Protein AF-A0A964HC43-F1 (afdb_monomer)

Foldseek 3Di:
DQAQKAWEWDDDQFKIKIWIARDPVGTDDIDIDTDDDPVVRVVVNVVVCVVPPRHPYYD

Secondary structure (DSSP, 8-state):
-PPPPEEEEEE-SSEEEEEEE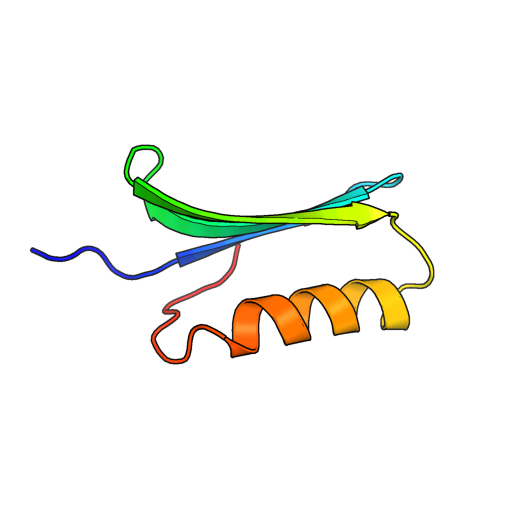EETTEEEEEEEEE--SHHHHHHHHHHHHTT-TT--EE-

Solvent-accessible surface area (backbone atoms only — not comparable to full-atom values): 3495 Å² total; per-residue (Å²): 130,87,60,66,37,35,33,39,60,50,83,46,89,65,32,36,39,40,36,37,25,57,48,97,92,40,72,77,50,74,51,76,48,68,45,70,56,71,65,68,41,49,50,52,52,50,63,56,52,68,76,46,87,73,56,73,49,75,82

Mean predicted aligned error: 2.66 Å

pLDDT: mean 95.96, std 7.9, range [48.72, 98.81]

Structure (mmCIF, N/CA/C/O backbone):
data_AF-A0A964HC43-F1
#
_entry.id   AF-A0A964HC43-F1
#
loop_
_atom_site.group_PDB
_atom_site.id
_atom_site.type_symbol
_atom_site.label_atom_id
_atom_site.label_alt_id
_atom_site.label_comp_id
_atom_site.label_asym_id
_atom_site.label_entity_id
_atom_site.label_seq_id
_atom_site.pdbx_PDB_ins_code
_atom_site.Cartn_x
_atom_site.Cartn_y
_atom_site.Cartn_z
_atom_site.occupancy
_atom_site.B_iso_or_equiv
_atom_site.auth_seq_id
_atom_site.auth_comp_id
_atom_site.auth_asym_id
_atom_site.auth_atom_id
_atom_site.pdbx_PDB_model_num
ATOM 1 N N . MET A 1 1 ? 17.120 -2.925 -20.600 1.00 48.72 1 MET A N 1
ATOM 2 C CA . MET A 1 1 ? 16.533 -3.957 -19.721 1.00 48.72 1 MET A CA 1
ATOM 3 C C . MET A 1 1 ? 15.294 -3.345 -19.097 1.00 48.72 1 MET A C 1
ATOM 5 O O . MET A 1 1 ? 15.418 -2.249 -18.571 1.00 48.72 1 MET A O 1
ATOM 9 N N . SER A 1 2 ? 14.120 -3.969 -19.215 1.00 66.12 2 SER A N 1
ATOM 10 C CA . SER A 1 2 ? 12.954 -3.523 -18.439 1.00 66.12 2 SER A CA 1
ATOM 11 C C . SER A 1 2 ? 13.250 -3.829 -16.969 1.00 66.12 2 SER A C 1
ATOM 13 O O . SER A 1 2 ? 13.568 -4.977 -16.651 1.00 66.12 2 SER A O 1
ATOM 15 N N . GLY A 1 3 ? 13.278 -2.808 -16.110 1.00 82.06 3 GLY A N 1
ATOM 16 C CA . GLY A 1 3 ? 13.514 -2.987 -14.677 1.00 82.06 3 GLY A CA 1
ATOM 17 C C . GLY A 1 3 ? 12.424 -3.854 -14.044 1.00 82.06 3 GLY A C 1
ATOM 18 O O . GLY A 1 3 ? 11.309 -3.936 -14.562 1.00 82.06 3 GLY A O 1
ATOM 19 N N . LYS A 1 4 ? 12.741 -4.524 -12.931 1.00 94.69 4 LYS A N 1
ATOM 20 C CA . LYS A 1 4 ? 11.726 -5.246 -12.150 1.00 94.69 4 LYS A CA 1
ATOM 21 C C . LYS A 1 4 ? 10.671 -4.248 -11.669 1.00 94.69 4 LYS A C 1
ATOM 23 O O . LYS A 1 4 ? 11.035 -3.167 -11.214 1.00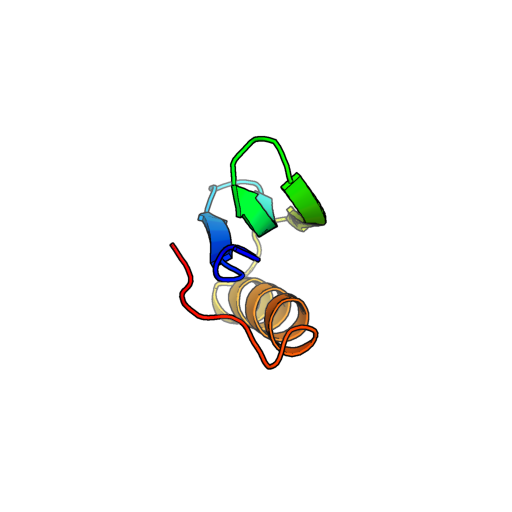 94.69 4 LYS A O 1
ATOM 28 N N . LEU A 1 5 ? 9.394 -4.616 -11.751 1.00 97.25 5 LEU A N 1
ATOM 29 C CA . LEU A 1 5 ? 8.325 -3.814 -11.166 1.00 97.25 5 LEU A CA 1
ATOM 30 C C . LEU A 1 5 ? 8.371 -3.978 -9.643 1.00 97.25 5 LEU A C 1
ATOM 32 O O . LEU A 1 5 ? 8.322 -5.100 -9.140 1.00 97.25 5 LEU A O 1
ATOM 36 N N . LEU A 1 6 ? 8.497 -2.872 -8.921 1.00 98.06 6 LEU A N 1
ATOM 37 C CA . LEU A 1 6 ? 8.586 -2.822 -7.465 1.00 98.06 6 LEU A CA 1
ATOM 38 C C . LEU A 1 6 ? 7.398 -2.046 -6.905 1.00 98.06 6 LEU A C 1
ATOM 40 O O . LEU A 1 6 ? 6.917 -1.104 -7.536 1.00 98.06 6 LEU A O 1
ATOM 44 N N . GLY A 1 7 ? 6.938 -2.452 -5.726 1.00 98.31 7 GLY A N 1
ATOM 45 C CA . GLY A 1 7 ? 5.902 -1.769 -4.966 1.00 98.31 7 GLY A CA 1
ATOM 46 C C . GLY A 1 7 ? 6.503 -0.999 -3.798 1.00 98.31 7 GLY A C 1
ATOM 47 O O . GLY A 1 7 ? 7.432 -1.484 -3.158 1.00 98.31 7 GLY A O 1
ATOM 48 N N . SER A 1 8 ? 5.958 0.176 -3.506 1.00 98.31 8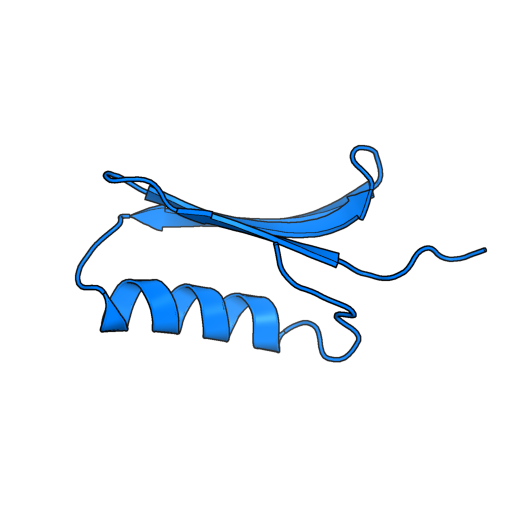 SER A N 1
ATOM 49 C CA . SER A 1 8 ? 6.265 0.927 -2.289 1.00 98.31 8 SER A CA 1
ATOM 50 C C . SER A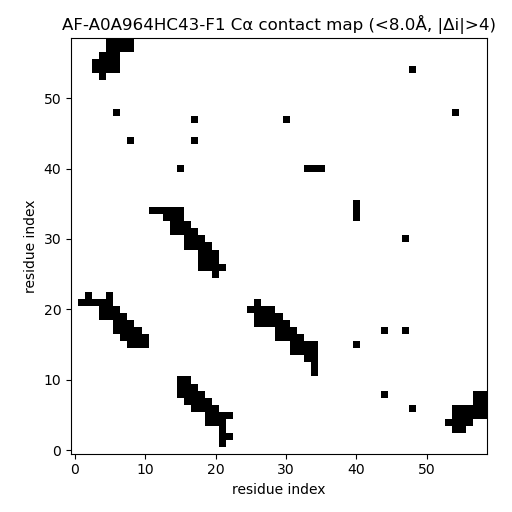 1 8 ? 5.020 1.047 -1.421 1.00 98.31 8 SER A C 1
ATOM 52 O O . SER A 1 8 ? 3.946 1.342 -1.949 1.00 98.31 8 SER A O 1
ATOM 54 N N . LEU A 1 9 ? 5.157 0.822 -0.113 1.00 98.44 9 LEU A N 1
ATOM 55 C CA . LEU A 1 9 ? 4.127 1.071 0.894 1.00 98.44 9 LEU A CA 1
ATOM 56 C C . LEU A 1 9 ? 4.682 2.007 1.973 1.00 98.44 9 LEU A C 1
ATOM 58 O O . LEU A 1 9 ? 5.462 1.610 2.831 1.00 98.44 9 LEU A O 1
ATOM 62 N N . GLU A 1 10 ? 4.239 3.261 1.960 1.00 98.38 10 GLU A N 1
ATOM 63 C CA . GLU A 1 10 ? 4.577 4.243 2.987 1.00 98.38 10 GLU A CA 1
ATOM 64 C C . GLU A 1 10 ? 3.443 4.307 4.017 1.00 98.38 10 GLU A C 1
ATOM 66 O O . GLU A 1 10 ? 2.394 4.920 3.788 1.00 98.38 10 GLU A O 1
ATOM 71 N N . GLY A 1 11 ? 3.640 3.636 5.153 1.00 97.75 11 GLY A N 1
ATOM 72 C CA . GLY A 1 11 ? 2.683 3.621 6.255 1.00 97.75 11 GLY A CA 1
ATOM 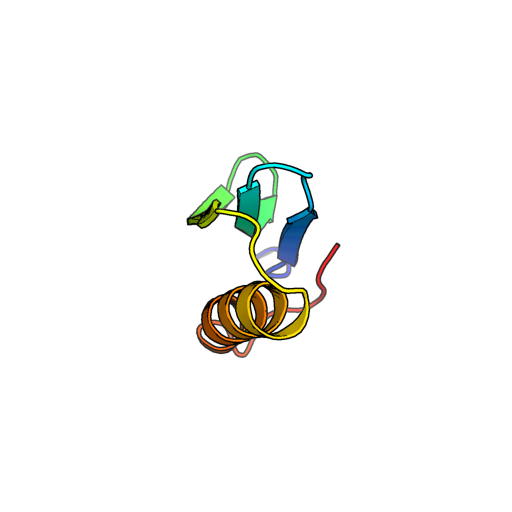73 C C . GLY A 1 11 ? 2.849 4.823 7.186 1.00 97.75 11 GLY A C 1
ATOM 74 O O . GLY A 1 11 ? 3.835 4.915 7.914 1.00 97.75 11 GLY A O 1
ATOM 75 N N . GLY A 1 12 ? 1.868 5.727 7.207 1.00 98.00 12 GLY A N 1
ATOM 76 C CA . GLY A 1 12 ? 1.817 6.869 8.123 1.00 98.00 12 GLY A CA 1
ATOM 77 C C . GLY A 1 12 ? 0.659 6.793 9.121 1.00 98.00 12 GLY A C 1
ATOM 78 O O . GLY A 1 12 ? -0.295 6.037 8.950 1.00 98.00 12 GLY A O 1
ATOM 79 N N . GLY A 1 13 ? 0.698 7.634 10.161 1.00 98.12 13 GLY A N 1
ATOM 80 C CA . GLY A 1 13 ? -0.386 7.715 11.155 1.00 98.12 13 GLY A CA 1
ATOM 81 C C . GLY A 1 13 ? -1.688 8.329 10.621 1.00 98.12 13 GLY A C 1
ATOM 82 O O . GLY A 1 13 ? -2.756 8.072 11.160 1.00 98.12 13 GLY A O 1
ATOM 83 N N . THR A 1 14 ? -1.612 9.133 9.557 1.00 98.25 14 THR A N 1
ATOM 84 C CA . THR A 1 14 ? -2.780 9.806 8.951 1.00 98.25 14 THR A CA 1
ATOM 85 C C . THR A 1 14 ? -3.173 9.211 7.604 1.00 98.25 14 THR A C 1
ATOM 87 O O . THR A 1 14 ? -4.347 9.228 7.238 1.00 98.25 14 THR A O 1
ATOM 90 N N . LYS A 1 15 ? -2.202 8.713 6.839 1.00 98.38 15 LYS A N 1
ATOM 91 C CA . LYS A 1 15 ? -2.417 8.173 5.499 1.00 98.38 15 LYS A CA 1
ATOM 92 C C . LYS A 1 15 ? -1.438 7.049 5.202 1.00 98.38 15 LYS A C 1
ATOM 94 O O . LYS A 1 15 ? -0.317 7.062 5.710 1.00 98.38 15 LYS A O 1
ATOM 99 N N . PHE A 1 16 ? -1.850 6.164 4.310 1.00 98.75 16 PHE A N 1
ATOM 100 C CA . PHE A 1 16 ? -0.967 5.267 3.581 1.00 98.75 16 PHE A CA 1
ATOM 101 C C . PHE A 1 16 ? -0.801 5.777 2.150 1.00 98.75 16 PHE A C 1
ATOM 103 O O . PHE A 1 16 ? -1.727 6.357 1.567 1.00 98.75 16 PHE A O 1
ATOM 110 N N . VAL A 1 17 ? 0.388 5.559 1.597 1.00 98.69 17 VAL A N 1
ATOM 111 C CA . VAL A 1 17 ? 0.676 5.737 0.173 1.00 98.69 17 VAL A CA 1
ATOM 112 C C . VAL A 1 17 ? 1.158 4.401 -0.368 1.00 98.69 17 VAL A C 1
ATOM 114 O O . VAL A 1 17 ? 2.061 3.795 0.205 1.00 98.69 17 VAL A O 1
ATOM 117 N N . CYS A 1 18 ? 0.550 3.933 -1.453 1.00 98.75 18 CYS A N 1
ATOM 118 C CA . CYS A 1 18 ? 1.039 2.773 -2.188 1.00 98.75 18 CYS A CA 1
ATOM 119 C C . CYS A 1 18 ? 1.387 3.194 -3.610 1.00 98.75 18 CYS A C 1
ATOM 121 O O . CYS A 1 18 ? 0.639 3.951 -4.224 1.00 98.75 18 CYS A O 1
ATOM 123 N N . ALA A 1 19 ? 2.500 2.696 -4.131 1.00 98.44 19 ALA A N 1
ATOM 124 C CA . ALA A 1 19 ? 3.004 3.036 -5.454 1.00 98.44 19 ALA A CA 1
ATOM 125 C C . ALA A 1 19 ? 3.586 1.805 -6.149 1.00 98.44 19 ALA A C 1
ATOM 127 O O . ALA A 1 19 ? 4.041 0.878 -5.480 1.00 98.44 19 ALA A O 1
ATOM 128 N N . VAL A 1 20 ? 3.608 1.808 -7.482 1.00 98.38 20 VAL A N 1
ATOM 129 C CA . VAL A 1 20 ? 4.359 0.831 -8.283 1.00 98.38 20 VAL A CA 1
ATOM 130 C C . VAL A 1 20 ? 5.178 1.513 -9.371 1.00 98.38 20 VAL A C 1
ATOM 132 O O . VAL A 1 20 ? 4.745 2.488 -9.984 1.00 98.38 20 VAL A O 1
ATOM 135 N N . GLY A 1 21 ? 6.363 0.979 -9.644 1.00 97.50 21 GLY A N 1
ATOM 136 C CA . GLY A 1 21 ? 7.280 1.541 -10.630 1.00 97.50 21 GLY A CA 1
ATOM 137 C C . GLY A 1 21 ? 8.516 0.680 -10.848 1.00 97.50 21 GLY A C 1
ATOM 138 O O . GLY A 1 21 ? 8.697 -0.332 -10.174 1.00 97.50 21 GLY A O 1
ATOM 139 N N . THR A 1 22 ? 9.374 1.060 -11.795 1.00 96.81 22 THR A N 1
ATOM 140 C CA . THR A 1 22 ? 10.688 0.399 -11.973 1.00 96.81 22 THR A CA 1
ATOM 141 C C . THR A 1 22 ? 11.855 1.199 -11.396 1.00 96.81 22 THR A C 1
ATOM 143 O O . THR A 1 22 ? 12.991 0.724 -11.394 1.00 96.81 22 THR A O 1
ATOM 146 N N . GLY A 1 23 ? 11.575 2.388 -10.861 1.00 91.50 23 GLY A N 1
ATOM 147 C CA . GLY A 1 23 ? 12.537 3.276 -10.221 1.00 91.50 23 GLY A CA 1
ATOM 148 C C . GLY A 1 23 ? 11.925 4.652 -9.930 1.00 91.50 23 GLY A C 1
ATOM 149 O O . GLY A 1 23 ? 10.764 4.879 -10.270 1.00 91.50 23 GLY A O 1
ATOM 150 N N . PRO A 1 24 ? 12.692 5.578 -9.328 1.00 87.50 24 PRO A N 1
ATOM 151 C CA . PRO A 1 24 ? 12.218 6.926 -8.990 1.00 87.50 24 PRO A CA 1
ATOM 152 C C . PRO A 1 24 ? 11.765 7.744 -10.211 1.00 87.50 24 PRO A C 1
ATOM 154 O O . PRO A 1 24 ? 10.902 8.604 -10.075 1.00 87.50 24 PRO A O 1
ATOM 157 N N . ASP A 1 25 ? 12.305 7.444 -11.394 1.00 93.69 25 ASP A N 1
ATOM 158 C CA . ASP A 1 25 ? 11.961 8.117 -12.653 1.00 93.69 25 ASP A CA 1
ATOM 159 C C . ASP A 1 25 ? 10.858 7.394 -13.461 1.00 93.69 25 ASP A C 1
ATOM 161 O O . ASP A 1 25 ? 10.460 7.874 -14.519 1.00 93.69 25 ASP A O 1
ATOM 165 N N . ASP A 1 26 ? 10.362 6.239 -12.994 1.00 94.50 26 ASP A N 1
ATOM 166 C CA . ASP A 1 26 ? 9.293 5.454 -13.644 1.00 94.50 26 ASP A CA 1
ATOM 167 C C . ASP A 1 26 ? 8.250 5.020 -12.607 1.00 94.50 26 ASP A C 1
ATOM 169 O O . ASP A 1 26 ? 8.188 3.848 -12.219 1.00 94.50 26 ASP A O 1
ATOM 173 N N . LEU A 1 27 ? 7.448 5.984 -12.149 1.00 95.50 27 LEU A N 1
ATOM 174 C CA . LEU A 1 27 ? 6.265 5.749 -11.325 1.00 95.50 27 LEU A CA 1
ATOM 175 C C . LEU A 1 27 ? 5.049 5.522 -12.230 1.00 95.50 27 LEU A C 1
ATOM 177 O O . LEU A 1 27 ? 4.686 6.393 -13.020 1.00 95.50 27 LEU A O 1
ATOM 181 N N . ARG A 1 28 ? 4.417 4.353 -12.117 1.00 97.00 28 ARG A N 1
ATOM 182 C CA . ARG A 1 28 ? 3.344 3.926 -13.031 1.00 97.00 28 ARG A CA 1
ATOM 183 C C . ARG A 1 28 ? 1.952 4.112 -12.459 1.00 97.00 28 ARG A C 1
ATOM 185 O O . ARG A 1 28 ? 1.031 4.427 -13.204 1.00 97.00 28 ARG A O 1
ATOM 192 N N . ASP A 1 29 ? 1.804 3.899 -11.158 1.00 98.06 29 ASP A N 1
ATOM 193 C CA . ASP A 1 29 ? 0.554 4.131 -10.444 1.00 98.06 29 ASP A CA 1
ATOM 194 C C . ASP A 1 29 ? 0.844 4.431 -8.975 1.00 98.06 29 ASP A C 1
ATOM 196 O O . ASP A 1 29 ? 1.843 3.971 -8.412 1.00 98.06 29 ASP A O 1
ATOM 200 N N . GLU A 1 30 ? -0.047 5.202 -8.366 1.00 98.12 30 GLU A N 1
ATOM 201 C CA . GLU A 1 30 ? 0.019 5.610 -6.972 1.00 98.12 30 GLU A CA 1
ATOM 202 C C . GLU A 1 30 ? -1.396 5.814 -6.423 1.00 98.12 30 GLU A C 1
ATOM 204 O O . GLU A 1 30 ? -2.251 6.437 -7.053 1.00 98.12 30 GLU A O 1
ATOM 209 N N . ILE A 1 31 ? -1.636 5.345 -5.201 1.00 98.56 31 ILE A N 1
ATOM 210 C CA . ILE A 1 31 ? -2.851 5.635 -4.446 1.00 98.56 31 ILE A CA 1
ATOM 211 C C . ILE A 1 31 ? -2.506 6.181 -3.062 1.00 98.56 31 ILE A C 1
ATOM 213 O O . ILE A 1 31 ? -1.536 5.775 -2.424 1.00 98.56 31 ILE A O 1
ATOM 217 N N . ARG A 1 32 ? -3.350 7.093 -2.574 1.00 98.62 32 ARG A N 1
ATOM 218 C CA . ARG A 1 32 ? -3.286 7.645 -1.218 1.00 98.62 32 ARG A CA 1
ATOM 219 C C . ARG A 1 32 ? -4.627 7.447 -0.539 1.00 98.62 32 ARG A C 1
ATOM 221 O O . ARG A 1 32 ? -5.661 7.769 -1.123 1.00 98.62 32 ARG A O 1
ATOM 228 N N . PHE A 1 33 ? -4.625 6.956 0.693 1.00 98.75 33 PHE A N 1
ATOM 229 C CA . PHE A 1 33 ? -5.855 6.758 1.459 1.00 98.75 33 PHE A CA 1
ATOM 230 C C . PHE A 1 33 ? -5.628 6.976 2.961 1.00 98.75 33 PHE A C 1
ATOM 232 O O . PHE A 1 33 ? -4.500 6.816 3.428 1.00 98.75 33 PHE A O 1
ATOM 239 N N . PRO A 1 34 ? -6.666 7.374 3.726 1.00 98.69 34 PRO A N 1
ATOM 240 C CA . PRO A 1 34 ? -6.536 7.576 5.166 1.00 98.69 34 PRO A CA 1
ATOM 241 C C . PRO A 1 34 ? -6.128 6.293 5.890 1.00 98.69 34 PRO A C 1
ATOM 243 O O . PRO A 1 34 ? -6.596 5.209 5.538 1.00 98.69 34 PRO A O 1
ATOM 246 N N . THR A 1 35 ? -5.312 6.438 6.931 1.00 98.69 35 THR A N 1
ATOM 247 C CA . THR A 1 35 ? -5.067 5.365 7.898 1.00 98.69 35 THR A CA 1
ATOM 248 C C . THR A 1 35 ? -6.312 5.205 8.760 1.00 98.69 35 THR A C 1
ATOM 250 O O . THR A 1 35 ? -6.844 6.186 9.282 1.00 98.69 35 THR A O 1
ATOM 253 N N . THR A 1 36 ? -6.799 3.975 8.875 1.00 98.44 36 THR A N 1
ATOM 254 C CA . THR A 1 36 ? -8.031 3.637 9.603 1.00 98.44 36 THR A CA 1
ATOM 255 C C . THR A 1 36 ? -7.733 2.516 10.597 1.00 98.44 36 THR A C 1
ATOM 257 O O . THR A 1 36 ? -6.761 2.617 11.348 1.00 98.44 36 THR A O 1
ATOM 260 N N . THR A 1 37 ? -8.523 1.442 10.618 1.00 98.56 37 THR A N 1
ATOM 261 C CA . THR A 1 37 ? -8.133 0.224 11.331 1.00 98.56 37 THR A CA 1
ATOM 262 C C . THR A 1 37 ? -7.012 -0.501 10.570 1.00 98.56 3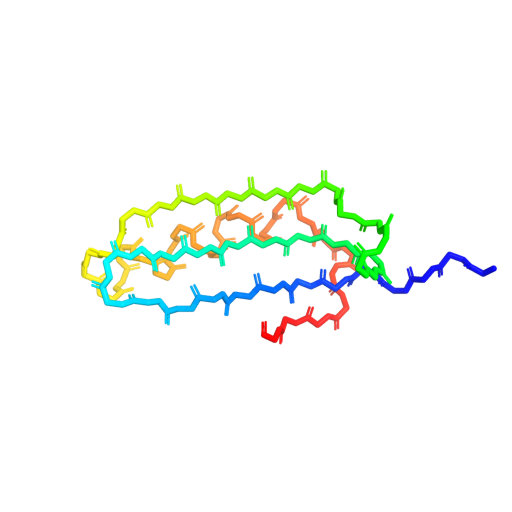7 THR A C 1
ATOM 264 O O . THR A 1 37 ? -6.881 -0.314 9.353 1.00 98.56 37 THR A O 1
ATOM 267 N N . PRO A 1 38 ? -6.171 -1.310 11.245 1.00 98.38 38 PRO A N 1
ATOM 268 C CA . PRO A 1 38 ? -5.118 -2.071 10.574 1.00 98.38 38 PRO A CA 1
ATOM 269 C C . PRO A 1 38 ? -5.645 -2.931 9.421 1.00 98.38 38 PRO A C 1
ATOM 271 O O . PRO A 1 38 ? -5.103 -2.845 8.323 1.00 98.38 38 PRO A O 1
ATOM 274 N N . ASP A 1 39 ? -6.734 -3.669 9.642 1.00 98.75 39 ASP A N 1
ATOM 275 C CA . ASP A 1 39 ? -7.318 -4.571 8.644 1.00 98.75 39 ASP A CA 1
ATOM 276 C C . ASP A 1 39 ? -7.808 -3.798 7.412 1.00 98.75 39 ASP A C 1
ATOM 278 O O . ASP A 1 39 ? -7.362 -4.063 6.300 1.00 98.75 39 ASP A O 1
ATOM 282 N N . GLU A 1 40 ? -8.618 -2.748 7.595 1.00 98.69 40 GLU A N 1
ATOM 283 C CA . GLU A 1 40 ? -9.118 -1.930 6.478 1.00 98.69 40 GLU A CA 1
ATOM 284 C C . GLU A 1 40 ? -7.991 -1.231 5.702 1.00 98.69 40 GLU A C 1
ATOM 286 O O . GLU A 1 40 ? -8.078 -1.040 4.486 1.00 98.69 40 GLU A O 1
ATOM 291 N N . THR A 1 41 ? -6.933 -0.815 6.400 1.00 98.69 41 THR A N 1
ATOM 292 C CA . THR A 1 41 ? -5.794 -0.122 5.787 1.00 98.69 41 THR A CA 1
ATOM 293 C C . THR A 1 41 ? -4.942 -1.101 4.973 1.00 98.69 41 THR A C 1
ATOM 295 O O . THR A 1 41 ? -4.559 -0.791 3.842 1.00 98.69 41 THR A O 1
ATOM 298 N N . LEU A 1 42 ? -4.680 -2.296 5.511 1.00 98.56 42 LEU A N 1
ATOM 299 C CA . LEU A 1 42 ? -3.922 -3.343 4.826 1.00 98.56 42 LEU A CA 1
ATOM 300 C C . LEU A 1 42 ? -4.711 -3.956 3.665 1.00 98.56 42 LEU A C 1
ATOM 302 O O . LEU A 1 42 ? -4.133 -4.153 2.599 1.00 98.56 42 LEU A O 1
ATOM 306 N N . ASP A 1 43 ? -6.021 -4.160 3.805 1.00 98.81 43 ASP A N 1
ATOM 307 C CA . ASP A 1 43 ? -6.882 -4.658 2.726 1.00 98.81 43 ASP A CA 1
ATOM 308 C C . ASP A 1 43 ? -6.864 -3.727 1.510 1.00 98.81 43 ASP A C 1
ATOM 310 O O . ASP A 1 43 ? -6.792 -4.180 0.366 1.00 98.81 43 ASP A O 1
ATOM 314 N N . ARG A 1 44 ? -6.851 -2.406 1.733 1.00 98.75 44 ARG A N 1
ATOM 315 C CA . ARG A 1 44 ? -6.712 -1.419 0.649 1.00 98.75 44 ARG A CA 1
ATOM 316 C C . ARG A 1 44 ? -5.353 -1.500 -0.039 1.00 98.75 44 ARG A C 1
ATOM 318 O O . ARG A 1 44 ? -5.298 -1.420 -1.267 1.00 98.75 44 ARG A O 1
ATOM 325 N N . ALA A 1 45 ? -4.274 -1.673 0.724 1.00 98.75 45 ALA A N 1
ATOM 326 C CA . ALA A 1 45 ? -2.939 -1.862 0.162 1.00 98.75 45 ALA A CA 1
ATOM 327 C C . ALA A 1 45 ? -2.854 -3.158 -0.663 1.00 98.75 45 ALA A C 1
ATOM 329 O O . ALA A 1 45 ? -2.366 -3.141 -1.793 1.00 98.75 45 ALA A O 1
ATOM 330 N N . ILE A 1 46 ? -3.393 -4.264 -0.144 1.00 98.62 46 ILE A N 1
ATOM 331 C CA . ILE A 1 46 ? -3.464 -5.552 -0.845 1.00 98.62 46 ILE A CA 1
ATOM 332 C C . ILE A 1 46 ? -4.262 -5.405 -2.144 1.00 98.62 46 ILE A C 1
ATOM 334 O O . ILE A 1 46 ? -3.770 -5.782 -3.207 1.00 98.62 46 ILE A O 1
ATOM 338 N N . ALA A 1 47 ? -5.449 -4.796 -2.088 1.00 98.75 47 ALA A N 1
ATOM 339 C CA . ALA A 1 47 ? -6.292 -4.568 -3.260 1.00 98.75 47 ALA A CA 1
ATOM 340 C C . ALA A 1 47 ? -5.608 -3.688 -4.321 1.00 98.75 47 ALA A C 1
ATOM 342 O O . ALA A 1 47 ? -5.842 -3.859 -5.518 1.00 98.75 47 ALA A O 1
ATOM 343 N N . PHE A 1 48 ? -4.753 -2.748 -3.909 1.00 98.75 48 PHE A N 1
ATOM 344 C CA . PHE A 1 48 ? -3.918 -1.986 -4.832 1.00 98.75 48 PHE A CA 1
ATOM 345 C C . PHE A 1 48 ? -2.854 -2.870 -5.499 1.00 98.75 48 PHE A C 1
ATOM 347 O O . PHE A 1 48 ? -2.799 -2.915 -6.728 1.00 98.75 48 PHE A O 1
ATOM 354 N N . PHE A 1 49 ? -2.051 -3.610 -4.726 1.00 98.62 49 PHE A N 1
ATOM 355 C CA . PHE A 1 49 ? -0.953 -4.416 -5.276 1.00 98.62 49 PHE A CA 1
ATOM 356 C C . PHE A 1 49 ? -1.421 -5.627 -6.093 1.00 98.62 49 PHE A C 1
ATOM 358 O O . PHE A 1 49 ? -0.743 -6.012 -7.042 1.00 98.62 49 PHE A O 1
ATOM 365 N N . GLN A 1 50 ? -2.602 -6.186 -5.812 1.00 98.38 50 GLN A N 1
ATOM 366 C CA . GLN A 1 50 ? -3.188 -7.288 -6.591 1.00 98.38 50 GLN A CA 1
ATOM 367 C C . GLN A 1 50 ? -3.475 -6.933 -8.058 1.00 98.38 50 GLN A C 1
ATOM 369 O O . GLN A 1 50 ? -3.610 -7.830 -8.887 1.00 98.38 50 GLN A O 1
ATOM 374 N N . LYS A 1 51 ? -3.523 -5.642 -8.409 1.00 98.25 51 LYS A N 1
ATOM 375 C CA . LYS A 1 51 ? -3.624 -5.190 -9.806 1.00 98.25 51 LYS A CA 1
ATOM 376 C C . LYS A 1 51 ? -2.353 -5.486 -10.618 1.00 98.25 51 LYS A C 1
ATOM 378 O O . LYS A 1 51 ? -2.394 -5.417 -11.844 1.00 98.25 51 LYS A O 1
ATOM 383 N N . TYR A 1 52 ? -1.242 -5.813 -9.950 1.00 97.75 52 TYR A N 1
ATOM 384 C CA . TYR A 1 52 ? 0.093 -5.954 -10.528 1.00 97.75 52 TYR A CA 1
ATOM 385 C C . TYR A 1 52 ? 0.652 -7.370 -10.295 1.00 97.75 52 TYR A C 1
ATOM 387 O O . TYR A 1 52 ? 1.428 -7.578 -9.363 1.00 97.75 52 TYR A O 1
ATOM 395 N N . PRO A 1 53 ? 0.294 -8.365 -11.130 1.00 95.81 53 PRO A N 1
ATOM 396 C CA . PRO A 1 53 ? 0.715 -9.757 -10.933 1.00 95.81 53 PRO A CA 1
ATOM 397 C C . PRO A 1 53 ? 2.231 -9.981 -11.087 1.00 95.81 53 PRO A C 1
ATOM 399 O O . PRO A 1 53 ? 2.761 -10.931 -10.520 1.00 95.81 53 PRO A O 1
ATOM 402 N N . ASP A 1 54 ? 2.932 -9.095 -11.802 1.00 95.88 54 ASP A N 1
ATOM 403 C CA . ASP A 1 54 ? 4.381 -9.180 -12.052 1.00 95.88 54 ASP A CA 1
ATOM 404 C C . ASP A 1 54 ? 5.229 -8.409 -11.017 1.00 95.88 54 ASP A C 1
ATOM 406 O O . ASP A 1 54 ? 6.412 -8.131 -11.245 1.00 95.88 54 ASP A O 1
ATOM 410 N N . LEU A 1 55 ? 4.630 -8.007 -9.890 1.00 97.25 55 LEU A N 1
ATOM 411 C CA . LEU A 1 55 ? 5.322 -7.281 -8.828 1.00 97.25 55 LEU A CA 1
ATOM 412 C C . LEU A 1 55 ? 6.413 -8.161 -8.203 1.00 97.25 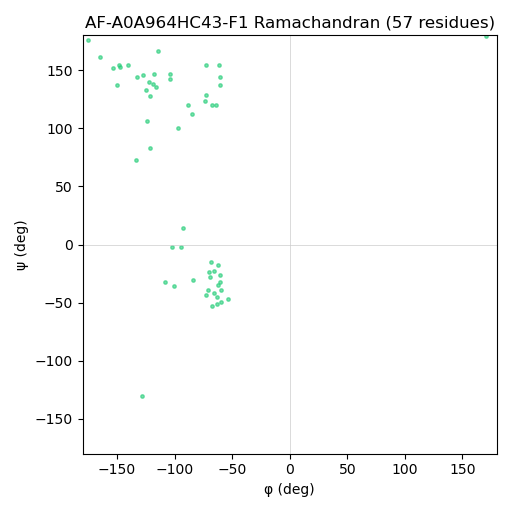55 LEU A C 1
ATOM 414 O O . LEU A 1 55 ? 6.141 -9.230 -7.661 1.00 97.25 55 LEU A O 1
ATOM 418 N N . ALA A 1 56 ? 7.663 -7.709 -8.26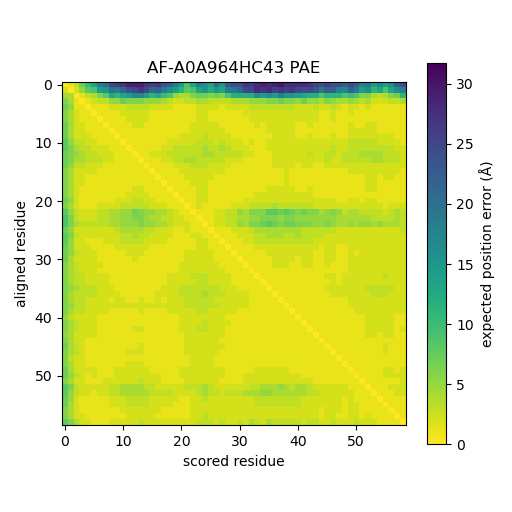3 1.00 97.88 56 ALA A N 1
ATOM 419 C CA . ALA A 1 56 ? 8.801 -8.509 -7.822 1.00 97.88 56 ALA A CA 1
ATOM 420 C C . ALA A 1 56 ? 9.054 -8.430 -6.308 1.00 97.88 56 ALA A C 1
ATOM 422 O O . ALA A 1 56 ? 9.598 -9.374 -5.737 1.00 97.88 56 ALA A O 1
ATOM 423 N N . ALA A 1 57 ? 8.724 -7.300 -5.676 1.00 97.88 57 ALA A N 1
ATOM 424 C CA . ALA A 1 57 ? 8.854 -7.067 -4.237 1.00 97.88 57 ALA A CA 1
ATOM 425 C C . ALA A 1 57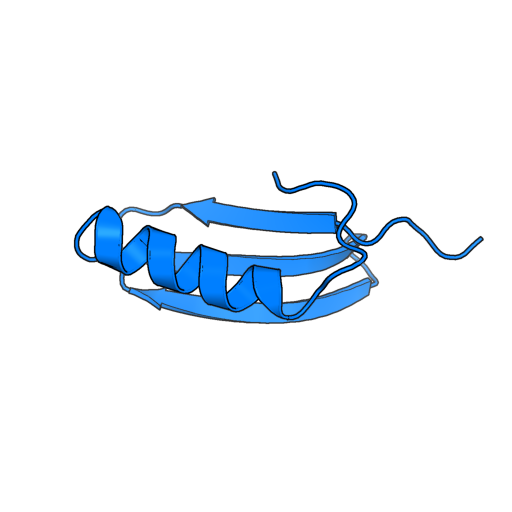 ? 8.049 -5.826 -3.810 1.00 97.88 57 ALA A C 1
ATOM 427 O O . ALA A 1 57 ? 7.746 -4.973 -4.648 1.00 97.88 57 ALA A O 1
ATOM 428 N N . ILE A 1 58 ? 7.759 -5.718 -2.510 1.00 98.06 58 ILE A N 1
ATOM 429 C CA . ILE A 1 58 ? 7.183 -4.532 -1.855 1.00 98.06 58 ILE A CA 1
ATOM 430 C C . ILE A 1 58 ? 8.135 -4.092 -0.737 1.00 98.06 58 ILE A C 1
ATOM 432 O O . ILE A 1 58 ? 8.678 -4.956 -0.042 1.00 98.06 58 ILE A O 1
ATOM 436 N N . GLY A 1 59 ? 8.331 -2.780 -0.577 1.00 96.06 59 GLY A N 1
ATOM 437 C CA . GLY A 1 59 ? 9.145 -2.169 0.480 1.00 96.06 59 GLY A CA 1
ATOM 438 C C . GLY A 1 59 ? 8.533 -0.909 1.071 1.00 96.06 59 GLY A C 1
ATOM 439 O O . GLY A 1 59 ? 7.801 -0.202 0.340 1.00 96.06 59 GLY A O 1
#

Sequence (59 aa):
MSGKLLGSLEGGGTKFVCAVGTGPDDLRDEIRFPTTTPDETLDRAIAFFQKYPDLAAIG

Nearest PDB structures (foldseek):
  1xc3-assembly1_A  TM=9.027E-01  e=1.837E-04  Bacillus subtilis
  2qm1-assembly1_B  TM=7.598E-01  e=9.979E-02  Enterococcus faecalis V583
  5f7p-assembly1_A  TM=7.547E-01  e=1.124E-01  Listeria monocytogenes EGD-e
  3hvt-assembly1_B  TM=6.881E-01  e=4.676E-01  Human immunodeficiency virus 1
  8xih-assembly1_B  TM=4.842E-01  e=3.274E-01  Mucilaginibacter paludis DSM 18603

Radius of gyration: 11.65 Å; Cα contacts (8 Å, |Δi|>4): 91; chains: 1; bounding box: 26×20×31 Å